Protein AF-A0A843GR41-F1 (afdb_monomer_lite)

Foldseek 3Di:
DLVVVVCVVVVVDDDDDDDPDPVVDDLSVNVVDQKDWDWDDDPLFKIKIWIWGFDADPPDSDRPDTHTDDIDMDGDDPVNSVVDPPVVVVVVVVVVPDDPPVVVVVVVVVVVVVVD

Secondary structure (DSSP, 8-state):
-HHHHHHTTTTTPPP----S-GGGS-HHHHHT---EEEEEEETTTEEEEEEEEEEE-TTT--EEEEEEEEEEEEEPPHHHHHTS-HHHHHHHHHHH-PPPHHHHHHHHHHHHHTT-

pLDDT: mean 74.58, std 11.87, range [38.88, 90.5]

Structure (mmCIF, N/CA/C/O backbone):
data_AF-A0A843GR41-F1
#
_entry.id   AF-A0A843GR41-F1
#
loop_
_atom_site.group_PDB
_atom_site.id
_atom_site.type_symbol
_atom_site.label_atom_id
_atom_site.label_alt_id
_atom_site.label_comp_id
_atom_site.label_asym_id
_atom_site.label_entity_id
_atom_site.label_seq_id
_atom_site.pdbx_PDB_ins_code
_atom_site.Cartn_x
_atom_site.Cartn_y
_atom_site.Cartn_z
_atom_site.occupancy
_atom_site.B_iso_or_equiv
_atom_site.auth_seq_id
_atom_site.auth_comp_id
_atom_site.auth_asym_id
_atom_site.auth_atom_id
_atom_site.pdbx_PDB_model_num
ATOM 1 N N . VAL A 1 1 ? 5.073 12.839 -16.487 1.00 57.56 1 VAL A N 1
ATOM 2 C CA . VAL A 1 1 ? 4.747 11.696 -15.602 1.00 57.56 1 VAL A CA 1
ATOM 3 C C . VAL A 1 1 ? 5.764 11.482 -14.478 1.00 57.56 1 VAL A C 1
ATOM 5 O O . VAL A 1 1 ? 5.436 11.832 -13.356 1.00 57.56 1 VAL A O 1
ATOM 8 N N . LEU A 1 2 ? 6.992 10.972 -14.697 1.00 61.66 2 LEU A N 1
ATOM 9 C CA . LEU A 1 2 ? 7.906 10.689 -13.563 1.00 61.66 2 LEU A CA 1
ATOM 10 C C . LEU A 1 2 ? 8.351 11.953 -12.799 1.00 61.66 2 LEU A C 1
ATOM 12 O O . LEU A 1 2 ? 8.383 11.951 -11.572 1.00 61.66 2 LEU A O 1
ATOM 16 N N . GLN A 1 3 ? 8.629 13.047 -13.519 1.00 62.56 3 GLN A N 1
ATOM 17 C CA . GLN A 1 3 ? 8.961 14.347 -12.917 1.00 62.56 3 GLN A CA 1
ATOM 18 C C . GLN A 1 3 ? 7.825 14.924 -12.062 1.00 62.56 3 GLN A C 1
ATOM 20 O O . GLN A 1 3 ? 8.109 15.579 -11.065 1.00 62.56 3 GLN A O 1
ATOM 25 N N . GLU A 1 4 ? 6.563 14.671 -12.416 1.00 62.88 4 GLU A N 1
ATOM 26 C CA . GLU A 1 4 ? 5.408 15.140 -11.637 1.00 62.88 4 GLU A CA 1
ATOM 27 C C . GLU A 1 4 ? 5.297 14.359 -10.326 1.00 62.88 4 GLU A C 1
ATOM 29 O O . GLU A 1 4 ? 5.182 14.966 -9.267 1.00 62.88 4 GLU A O 1
ATOM 34 N N . ILE A 1 5 ? 5.467 13.030 -10.371 1.00 65.50 5 ILE A N 1
ATOM 35 C CA . ILE A 1 5 ? 5.421 12.178 -9.171 1.00 65.50 5 ILE A CA 1
ATOM 36 C C . ILE A 1 5 ? 6.556 12.537 -8.194 1.00 65.50 5 ILE A C 1
ATOM 38 O O . ILE A 1 5 ? 6.346 12.597 -6.983 1.00 65.50 5 ILE A O 1
ATOM 42 N N . CYS A 1 6 ? 7.747 12.877 -8.700 1.00 66.12 6 CYS A N 1
ATOM 43 C CA . CYS A 1 6 ? 8.853 13.361 -7.866 1.00 66.12 6 CYS A CA 1
ATOM 44 C C . CYS A 1 6 ? 8.545 14.693 -7.152 1.00 66.12 6 CYS A C 1
ATOM 46 O O . CYS A 1 6 ? 9.160 14.997 -6.127 1.00 66.12 6 CYS A O 1
ATOM 48 N N . GLN A 1 7 ? 7.614 15.503 -7.671 1.00 74.00 7 GLN A N 1
ATOM 49 C CA . GLN A 1 7 ? 7.234 16.786 -7.072 1.00 74.00 7 GLN A CA 1
ATOM 50 C C . GLN A 1 7 ? 6.127 16.679 -6.016 1.00 74.00 7 GLN A C 1
ATOM 52 O O . GLN A 1 7 ? 5.887 17.649 -5.294 1.00 74.00 7 GLN A O 1
ATOM 57 N N . GLU A 1 8 ? 5.514 15.511 -5.833 1.00 75.50 8 GLU A N 1
ATOM 58 C CA . GLU A 1 8 ? 4.423 15.311 -4.868 1.00 75.50 8 GLU A CA 1
ATOM 59 C C . GLU A 1 8 ? 4.844 15.605 -3.418 1.00 75.50 8 GLU A C 1
ATOM 61 O O . GLU A 1 8 ? 4.048 16.098 -2.616 1.00 75.50 8 GLU A O 1
ATOM 66 N N . ARG A 1 9 ? 6.135 15.423 -3.092 1.00 72.06 9 ARG A N 1
ATOM 67 C CA . ARG A 1 9 ? 6.692 15.769 -1.773 1.00 72.06 9 ARG A CA 1
ATOM 68 C C . ARG A 1 9 ? 6.613 17.272 -1.481 1.00 72.06 9 ARG A C 1
ATOM 70 O O . ARG A 1 9 ? 6.412 17.648 -0.333 1.00 72.06 9 ARG A O 1
ATOM 77 N N . LYS A 1 10 ? 6.740 18.119 -2.513 1.00 81.56 10 LYS A N 1
ATOM 78 C CA . LYS A 1 10 ? 6.612 19.585 -2.404 1.00 81.56 10 LYS A CA 1
ATOM 79 C C . LYS A 1 10 ? 5.154 20.026 -2.300 1.00 81.56 10 LYS A C 1
ATOM 81 O O . LYS A 1 10 ? 4.869 21.042 -1.684 1.00 81.56 10 LYS A O 1
ATOM 86 N N . GLN A 1 11 ? 4.236 19.253 -2.876 1.00 82.06 11 GLN A N 1
ATOM 87 C CA . GLN A 1 11 ? 2.794 19.497 -2.778 1.00 82.06 11 GLN A CA 1
ATOM 88 C C . GLN A 1 11 ? 2.168 18.875 -1.517 1.00 82.06 11 GLN A C 1
ATOM 90 O O . GLN A 1 11 ? 0.964 19.006 -1.314 1.00 82.06 11 GLN A O 1
ATOM 95 N N . HIS A 1 12 ? 2.966 18.203 -0.675 1.00 79.12 12 HIS A N 1
ATOM 96 C CA . HIS A 1 12 ? 2.529 17.520 0.549 1.00 79.12 12 HIS A CA 1
ATOM 97 C C . HIS A 1 12 ? 1.399 16.499 0.332 1.00 79.12 12 HIS A C 1
ATOM 99 O O . HIS A 1 12 ? 0.572 16.270 1.216 1.00 79.12 12 HIS A O 1
ATOM 105 N N . LYS A 1 13 ? 1.369 15.849 -0.835 1.00 83.19 13 LYS A N 1
ATOM 106 C CA . LYS A 1 13 ? 0.373 14.821 -1.150 1.00 83.19 13 LYS A CA 1
ATOM 107 C C . LYS A 1 13 ? 0.917 13.433 -0.835 1.00 83.19 13 LYS A C 1
ATOM 109 O O . LYS A 1 13 ? 2.078 13.121 -1.094 1.00 83.19 13 LYS A O 1
ATOM 114 N N . MET A 1 14 ? 0.056 12.582 -0.279 1.00 83.62 14 MET A N 1
ATOM 115 C CA . MET A 1 14 ? 0.361 11.174 -0.040 1.00 83.62 14 MET A CA 1
ATOM 116 C C . MET A 1 14 ? -0.292 10.322 -1.125 1.00 83.62 14 MET A C 1
ATOM 118 O O . MET A 1 14 ? -1.515 10.285 -1.243 1.00 83.62 14 MET A O 1
ATOM 122 N N . VAL A 1 15 ? 0.529 9.604 -1.890 1.00 83.88 15 VAL A N 1
ATOM 123 C CA . VAL A 1 15 ? 0.054 8.652 -2.897 1.00 83.88 15 VAL A CA 1
ATOM 124 C C . VAL A 1 15 ? -0.010 7.260 -2.276 1.00 83.88 15 VAL A C 1
ATOM 126 O O . VAL A 1 15 ? 0.996 6.725 -1.809 1.00 83.88 15 VAL A O 1
ATOM 129 N N . CYS A 1 16 ? -1.198 6.656 -2.275 1.00 87.12 16 CYS A N 1
ATOM 130 C CA . CYS A 1 16 ? -1.405 5.289 -1.807 1.00 87.12 16 CYS A CA 1
ATOM 131 C C . CYS A 1 16 ? -1.681 4.361 -2.987 1.00 87.12 16 CYS A C 1
ATOM 133 O O . CYS A 1 16 ? -2.602 4.585 -3.769 1.00 87.12 16 CYS A O 1
ATOM 135 N N . LEU A 1 17 ? -0.908 3.281 -3.080 1.00 86.31 17 LEU A N 1
ATOM 136 C CA . LEU A 1 17 ? -1.070 2.252 -4.101 1.00 86.31 17 LEU A CA 1
ATOM 137 C C . LEU A 1 17 ? -1.395 0.923 -3.427 1.00 86.31 17 LEU A C 1
ATOM 139 O O . LEU A 1 17 ? -0.733 0.518 -2.472 1.00 86.31 17 LEU A O 1
ATOM 143 N N . THR A 1 18 ? -2.406 0.226 -3.942 1.00 87.19 18 THR A N 1
ATOM 144 C CA . THR A 1 18 ? -2.782 -1.106 -3.462 1.00 87.19 18 THR A CA 1
ATOM 145 C C . THR A 1 18 ? -2.456 -2.143 -4.532 1.00 87.19 18 THR A C 1
ATOM 147 O O . THR A 1 18 ? -2.858 -2.027 -5.685 1.00 87.19 18 THR A O 1
ATOM 150 N N . THR A 1 19 ? -1.682 -3.165 -4.167 1.00 85.62 19 THR A N 1
ATOM 151 C CA . THR A 1 19 ? -1.362 -4.291 -5.052 1.00 85.62 19 THR A CA 1
ATOM 152 C C . THR A 1 19 ? -1.272 -5.583 -4.253 1.00 85.62 19 THR A C 1
ATOM 154 O O . THR A 1 19 ? -0.853 -5.590 -3.098 1.00 85.62 19 THR A O 1
ATOM 157 N N . GLN A 1 20 ? -1.641 -6.697 -4.883 1.00 81.62 20 GLN A N 1
ATOM 158 C CA . GLN A 1 20 ? -1.506 -8.030 -4.294 1.00 81.62 20 GLN A CA 1
ATOM 159 C C . GLN A 1 20 ? -0.055 -8.532 -4.319 1.00 81.62 20 GLN A C 1
ATOM 161 O O . GLN A 1 20 ? 0.373 -9.279 -3.440 1.00 81.62 20 GLN A O 1
ATOM 166 N N . ARG A 1 21 ? 0.706 -8.159 -5.355 1.00 78.88 21 ARG A N 1
ATOM 167 C CA . ARG A 1 21 ? 2.085 -8.611 -5.575 1.00 78.88 21 ARG A CA 1
ATOM 168 C C . ARG A 1 21 ? 2.954 -7.396 -5.869 1.00 78.88 21 ARG A C 1
ATOM 170 O O . ARG A 1 21 ? 2.807 -6.768 -6.914 1.00 78.88 21 ARG A O 1
ATOM 177 N N . PHE A 1 22 ? 3.893 -7.105 -4.973 1.00 78.56 22 PHE A N 1
ATOM 178 C CA . PHE A 1 22 ? 4.809 -5.970 -5.113 1.00 78.56 22 PHE A CA 1
ATOM 179 C C . PHE A 1 22 ? 5.630 -6.030 -6.415 1.00 78.56 22 PHE A C 1
ATOM 181 O O . PHE A 1 22 ? 5.794 -5.023 -7.096 1.00 78.56 22 PHE A O 1
ATOM 188 N N . ASN A 1 23 ? 6.016 -7.237 -6.842 1.00 77.62 23 ASN A N 1
ATOM 189 C CA . ASN A 1 23 ? 6.764 -7.484 -8.081 1.00 77.62 23 ASN A CA 1
ATOM 190 C C . ASN A 1 23 ? 5.989 -7.193 -9.382 1.00 77.62 23 ASN A C 1
ATOM 192 O O . ASN A 1 23 ? 6.525 -7.434 -10.459 1.00 77.62 23 ASN A O 1
ATOM 196 N N . ARG A 1 24 ? 4.746 -6.706 -9.320 1.00 79.69 24 ARG A N 1
ATOM 197 C CA . ARG A 1 24 ? 3.993 -6.256 -10.504 1.00 79.69 24 ARG A CA 1
ATOM 198 C C . ARG A 1 24 ? 4.013 -4.740 -10.703 1.00 79.69 24 ARG A C 1
ATOM 200 O O . ARG A 1 24 ? 3.590 -4.274 -11.750 1.00 79.69 24 ARG A O 1
ATOM 207 N N . LEU A 1 25 ? 4.487 -3.972 -9.720 1.00 81.31 25 LEU A N 1
ATOM 208 C CA . LEU A 1 25 ? 4.636 -2.517 -9.855 1.00 81.31 25 LEU A CA 1
ATOM 209 C C . LEU A 1 25 ? 5.741 -2.188 -10.864 1.00 81.31 25 LEU A C 1
ATOM 211 O O . LEU A 1 25 ? 6.710 -2.941 -10.950 1.00 81.31 25 LEU A O 1
ATOM 215 N N . SER A 1 26 ? 5.645 -1.078 -11.593 1.00 81.31 26 SER A N 1
ATOM 216 C CA . SER A 1 26 ? 6.751 -0.629 -12.448 1.00 81.31 26 SER A CA 1
ATOM 217 C C . SER A 1 26 ? 7.992 -0.318 -11.602 1.00 81.31 26 SER A C 1
ATOM 219 O O . SER A 1 26 ? 7.872 0.087 -10.444 1.00 81.31 26 SER A O 1
ATOM 221 N N . ALA A 1 27 ? 9.189 -0.520 -12.160 1.00 78.56 27 ALA A N 1
ATOM 222 C CA . ALA A 1 27 ? 10.445 -0.286 -11.440 1.00 78.56 27 ALA A CA 1
ATOM 223 C C . ALA A 1 27 ? 10.535 1.151 -10.895 1.00 78.56 27 ALA A C 1
ATOM 225 O O . ALA A 1 27 ? 10.847 1.339 -9.723 1.00 78.56 27 ALA A O 1
ATOM 226 N N . ALA A 1 28 ? 10.126 2.130 -11.706 1.00 79.12 28 ALA A N 1
ATOM 227 C CA . ALA A 1 28 ? 10.159 3.542 -11.342 1.00 79.12 28 ALA A CA 1
ATOM 228 C C . ALA A 1 28 ? 9.227 3.891 -10.167 1.00 79.12 28 ALA A C 1
ATOM 230 O O . ALA A 1 28 ? 9.574 4.701 -9.314 1.00 79.12 28 ALA A O 1
ATOM 231 N N . ILE A 1 29 ? 8.061 3.239 -10.067 1.00 80.56 29 ILE A N 1
ATOM 232 C CA . ILE A 1 29 ? 7.187 3.407 -8.900 1.00 80.56 29 ILE A CA 1
ATOM 233 C C . ILE A 1 29 ? 7.809 2.733 -7.680 1.00 80.56 29 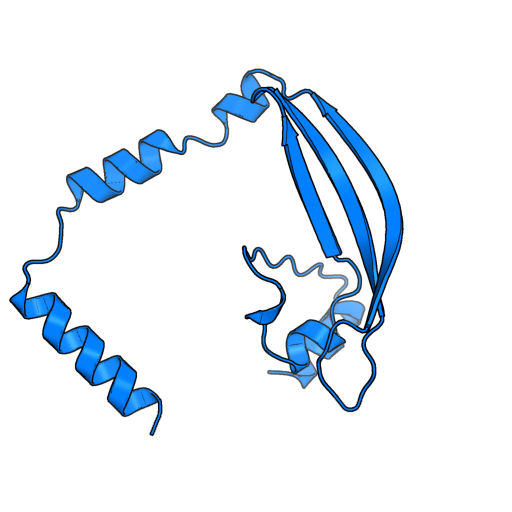ILE A C 1
ATOM 235 O O . ILE A 1 29 ? 7.755 3.298 -6.597 1.00 80.56 29 ILE A O 1
ATOM 239 N N . ARG A 1 30 ? 8.410 1.543 -7.829 1.00 79.31 30 ARG A N 1
ATOM 240 C CA . ARG A 1 30 ? 9.031 0.846 -6.691 1.00 79.31 30 ARG A CA 1
ATOM 241 C C . ARG A 1 30 ? 10.105 1.698 -6.033 1.00 79.31 30 ARG A C 1
ATOM 243 O O . ARG A 1 30 ? 10.101 1.789 -4.812 1.00 79.31 30 ARG A O 1
ATOM 250 N N . GLU A 1 31 ? 10.970 2.310 -6.833 1.00 78.38 31 GLU A N 1
ATOM 251 C CA . GLU A 1 31 ? 12.060 3.174 -6.373 1.00 78.38 31 GLU A CA 1
ATOM 252 C C . GLU A 1 31 ? 11.570 4.328 -5.485 1.00 78.38 31 GLU A C 1
ATOM 254 O O . GLU A 1 31 ? 12.192 4.650 -4.478 1.00 78.38 31 GLU A O 1
ATOM 259 N N . GLN A 1 32 ? 10.408 4.894 -5.810 1.00 79.44 32 GLN A N 1
ATOM 260 C CA . GLN A 1 32 ? 9.843 6.055 -5.122 1.00 79.44 32 GLN A CA 1
ATOM 261 C C . GLN A 1 32 ? 8.999 5.703 -3.879 1.00 79.44 32 GLN A C 1
ATOM 263 O O . GLN A 1 32 ? 8.486 6.600 -3.210 1.00 79.44 32 GLN A O 1
ATOM 268 N N . ILE A 1 33 ? 8.820 4.418 -3.540 1.00 83.00 33 ILE A N 1
ATOM 269 C CA . ILE A 1 33 ? 7.990 4.002 -2.395 1.00 83.00 33 ILE A CA 1
ATOM 270 C C . ILE A 1 33 ? 8.748 4.165 -1.073 1.00 83.00 33 ILE A C 1
ATOM 272 O O . ILE A 1 33 ? 9.693 3.434 -0.781 1.00 83.00 33 ILE A O 1
ATOM 276 N N . ASP A 1 34 ? 8.237 5.038 -0.204 1.00 83.75 34 ASP A N 1
ATOM 277 C CA . ASP A 1 34 ? 8.769 5.234 1.152 1.00 83.75 34 ASP A CA 1
ATOM 278 C C . ASP A 1 34 ? 8.349 4.115 2.134 1.00 83.75 34 ASP A C 1
ATOM 280 O O . ASP A 1 34 ? 9.141 3.688 2.981 1.00 83.75 34 ASP A O 1
ATOM 284 N N . TYR A 1 35 ? 7.114 3.605 2.024 1.00 86.00 35 TYR A N 1
ATOM 285 C CA . TYR A 1 35 ? 6.553 2.620 2.958 1.00 86.00 35 TYR A CA 1
ATOM 286 C C . TYR A 1 35 ? 5.852 1.462 2.248 1.00 86.00 35 TYR A C 1
ATOM 288 O O . TYR A 1 35 ? 4.992 1.653 1.393 1.00 86.00 35 TYR A O 1
ATOM 296 N N . TYR A 1 36 ? 6.161 0.241 2.682 1.00 87.44 36 TYR A N 1
ATOM 297 C CA . TYR A 1 36 ? 5.472 -0.977 2.276 1.00 87.44 36 TYR A CA 1
ATOM 298 C C . TYR A 1 36 ? 4.668 -1.540 3.448 1.00 87.44 36 TYR A C 1
ATOM 300 O O . TYR A 1 36 ? 5.224 -1.986 4.455 1.00 87.44 36 TYR A O 1
ATOM 308 N N . VAL A 1 37 ? 3.344 -1.525 3.315 1.00 88.38 37 VAL A N 1
ATOM 309 C CA . VAL A 1 37 ? 2.415 -1.959 4.360 1.00 88.38 37 VAL A CA 1
ATOM 310 C C . VAL A 1 37 ? 1.836 -3.320 3.990 1.00 88.38 37 VAL A C 1
ATOM 312 O O . VAL A 1 37 ? 1.220 -3.475 2.939 1.00 88.38 37 VAL A O 1
ATOM 315 N N . LYS A 1 38 ? 2.019 -4.317 4.862 1.00 87.88 38 LYS A N 1
ATOM 316 C CA . LYS A 1 38 ? 1.468 -5.666 4.689 1.00 87.88 38 LYS A CA 1
ATOM 317 C C . LYS A 1 38 ? 0.467 -5.967 5.810 1.00 87.88 38 LYS A C 1
ATOM 319 O O . LYS A 1 38 ? 0.894 -6.408 6.884 1.00 87.88 38 LYS A O 1
ATOM 324 N N . PRO A 1 39 ? -0.838 -5.722 5.592 1.00 87.31 39 PRO A N 1
ATOM 325 C CA . PRO A 1 39 ? -1.874 -6.154 6.518 1.00 87.31 39 PRO A CA 1
ATOM 326 C C . PRO A 1 39 ? -2.060 -7.672 6.424 1.00 87.31 39 PRO A C 1
ATOM 328 O O . PRO A 1 39 ? -2.004 -8.259 5.342 1.00 87.31 39 PRO A O 1
ATOM 331 N N . MET A 1 40 ? -2.269 -8.313 7.566 1.00 86.44 40 MET A N 1
ATOM 332 C CA . MET A 1 40 ? -2.612 -9.724 7.671 1.00 86.44 40 MET A CA 1
ATOM 333 C C . MET A 1 40 ? -3.793 -9.849 8.626 1.00 86.44 40 MET A C 1
ATOM 335 O O . MET A 1 40 ? -3.657 -9.580 9.818 1.00 86.44 40 MET A O 1
ATOM 339 N N . THR A 1 41 ? -4.946 -10.232 8.089 1.00 85.69 41 THR A N 1
ATOM 340 C CA . THR A 1 41 ? -6.173 -10.409 8.868 1.00 85.69 41 THR A CA 1
ATOM 341 C C . THR A 1 41 ? -6.303 -11.862 9.302 1.00 85.69 41 THR A C 1
ATOM 343 O O . THR A 1 41 ? -6.231 -12.770 8.476 1.00 85.69 41 THR A O 1
ATOM 346 N N . ILE A 1 42 ? -6.487 -12.075 10.601 1.00 82.81 42 ILE A N 1
ATOM 347 C CA . ILE A 1 42 ? -6.692 -13.377 11.238 1.00 82.81 42 ILE A CA 1
ATOM 348 C C . ILE A 1 42 ? -8.104 -13.395 11.832 1.00 82.81 42 ILE A C 1
ATOM 350 O O . ILE A 1 42 ? -8.579 -12.380 12.342 1.00 82.81 42 ILE A O 1
ATOM 354 N N . ALA A 1 43 ? -8.783 -14.543 11.742 1.00 79.75 43 ALA A N 1
ATOM 355 C CA . ALA A 1 43 ? -10.122 -14.774 12.304 1.00 79.75 43 ALA A CA 1
ATOM 356 C C . ALA A 1 43 ? -11.207 -13.774 11.838 1.00 79.75 43 ALA A C 1
ATOM 358 O O . ALA A 1 43 ? -12.253 -13.635 12.459 1.00 79.75 43 ALA A O 1
ATOM 359 N N . GLY A 1 44 ? -10.962 -13.054 10.739 1.00 74.69 44 GLY A N 1
ATOM 360 C CA . GLY A 1 44 ? -11.879 -12.062 10.178 1.00 74.69 44 GLY A CA 1
ATOM 361 C C . GLY A 1 44 ? -11.976 -10.739 10.952 1.00 74.69 44 GLY A C 1
ATOM 362 O O . GLY A 1 44 ? -12.493 -9.779 10.393 1.00 74.69 44 GLY A O 1
ATOM 363 N N . CYS A 1 45 ? -11.473 -10.641 12.181 1.00 81.69 45 CYS A N 1
ATOM 364 C CA . CYS A 1 45 ? -11.628 -9.445 13.021 1.00 81.69 45 CYS A CA 1
ATOM 365 C C . CYS A 1 45 ? -10.303 -8.785 13.423 1.00 81.69 45 CYS A C 1
ATOM 367 O O . CYS A 1 45 ? -10.263 -7.568 13.594 1.00 81.69 45 CYS A O 1
ATOM 369 N N . LEU A 1 46 ? -9.217 -9.550 13.553 1.00 84.62 46 LEU A N 1
ATOM 370 C CA . LEU A 1 46 ? -7.928 -9.035 14.004 1.00 84.62 46 LEU A CA 1
ATOM 371 C C . LEU A 1 46 ? -7.015 -8.793 12.804 1.00 84.62 46 LEU A C 1
ATOM 373 O O . LEU A 1 46 ? -6.576 -9.745 12.157 1.00 84.62 46 LEU A O 1
ATOM 377 N N . THR A 1 47 ? -6.671 -7.536 12.531 1.00 89.12 47 THR A N 1
ATOM 378 C CA . THR A 1 47 ? -5.705 -7.198 11.481 1.00 89.12 47 THR A CA 1
ATOM 379 C C . THR A 1 47 ? -4.383 -6.770 12.092 1.00 89.12 47 THR A C 1
ATOM 381 O O . THR A 1 47 ? -4.284 -5.764 12.792 1.00 89.12 47 THR A O 1
ATOM 384 N N . ILE A 1 48 ? -3.338 -7.537 11.786 1.00 89.19 48 ILE A N 1
ATOM 385 C CA . ILE A 1 48 ? -1.955 -7.232 12.142 1.00 89.19 48 ILE A CA 1
ATOM 386 C C . ILE A 1 48 ? -1.307 -6.560 10.938 1.00 89.19 48 ILE A C 1
ATOM 388 O O . ILE A 1 48 ? -1.134 -7.171 9.882 1.00 89.19 48 ILE A O 1
ATOM 392 N N . VAL A 1 49 ? -0.917 -5.302 11.094 1.00 89.69 49 VAL A N 1
ATOM 393 C CA . VAL A 1 49 ? -0.271 -4.516 10.049 1.00 89.69 49 VAL A CA 1
ATOM 394 C C . VAL A 1 49 ? 1.221 -4.437 10.313 1.00 89.69 49 VAL A C 1
ATOM 396 O O . VAL A 1 49 ? 1.674 -3.915 11.333 1.00 89.69 49 VAL A O 1
ATOM 399 N N . ARG A 1 50 ? 2.007 -4.942 9.362 1.00 89.06 50 ARG A N 1
ATOM 400 C CA . ARG A 1 50 ? 3.469 -4.845 9.383 1.00 89.06 50 ARG A CA 1
ATOM 401 C C . ARG A 1 50 ? 3.912 -3.780 8.388 1.00 89.06 50 ARG A C 1
ATOM 403 O O . ARG A 1 50 ? 3.616 -3.889 7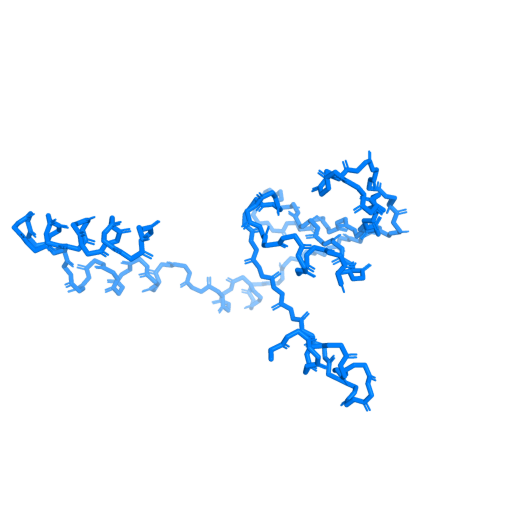.200 1.00 89.06 50 ARG A O 1
ATOM 410 N N . VAL A 1 51 ? 4.625 -2.771 8.876 1.00 89.38 51 VAL A N 1
ATOM 411 C CA . VAL A 1 51 ? 5.173 -1.679 8.068 1.00 89.38 51 VAL A CA 1
ATOM 412 C C . VAL A 1 51 ? 6.658 -1.924 7.847 1.00 89.38 51 VAL A C 1
ATOM 414 O O . VAL A 1 51 ? 7.429 -2.109 8.796 1.00 89.38 51 VAL A O 1
ATOM 417 N N . TYR A 1 52 ? 7.057 -1.914 6.584 1.00 87.38 52 TYR A N 1
ATOM 418 C CA . TYR A 1 52 ? 8.425 -2.114 6.139 1.00 87.38 52 TYR A CA 1
ATOM 419 C C . TYR A 1 52 ? 8.904 -0.897 5.355 1.00 87.38 52 TYR A C 1
ATOM 421 O O . TYR A 1 52 ? 8.128 -0.275 4.634 1.00 87.38 52 TYR A O 1
ATOM 429 N N . ARG A 1 53 ? 10.197 -0.599 5.456 1.00 84.75 53 ARG A N 1
ATOM 430 C CA . ARG A 1 53 ? 10.890 0.289 4.526 1.00 84.75 53 ARG A CA 1
ATOM 431 C C . ARG A 1 53 ? 11.579 -0.581 3.476 1.00 84.75 53 ARG A C 1
ATOM 433 O O . ARG A 1 53 ? 12.455 -1.369 3.863 1.00 84.75 53 ARG A O 1
ATOM 440 N N . PRO A 1 54 ? 11.171 -0.525 2.199 1.00 78.81 54 PRO A N 1
ATOM 441 C CA . PRO A 1 54 ? 11.875 -1.256 1.157 1.00 78.81 54 PRO A CA 1
ATOM 442 C C . PRO A 1 54 ? 13.266 -0.642 0.960 1.00 78.81 54 PRO A C 1
ATOM 444 O O . PRO A 1 54 ? 13.412 0.574 0.897 1.00 78.81 54 PRO A O 1
ATOM 447 N N . GLN A 1 55 ? 14.298 -1.484 0.903 1.00 70.94 55 GLN A N 1
ATOM 448 C CA . GLN A 1 55 ? 15.619 -1.089 0.418 1.00 70.94 55 GLN A CA 1
ATOM 449 C C . GLN A 1 55 ? 15.784 -1.671 -0.981 1.00 70.94 55 GLN A C 1
ATOM 451 O O . GLN A 1 55 ? 15.827 -2.894 -1.151 1.00 70.94 55 GLN A O 1
ATOM 456 N N . ILE A 1 56 ? 15.820 -0.790 -1.975 1.00 65.38 56 ILE A N 1
ATOM 457 C CA . ILE A 1 56 ? 15.943 -1.143 -3.388 1.00 65.38 56 ILE A CA 1
ATOM 458 C C . ILE A 1 56 ? 17.380 -0.830 -3.797 1.00 65.38 56 ILE A C 1
ATOM 460 O O . ILE A 1 56 ? 17.876 0.253 -3.501 1.00 65.38 56 ILE A O 1
ATOM 464 N N . LYS A 1 57 ? 18.070 -1.796 -4.413 1.00 56.66 57 LYS A N 1
ATOM 465 C CA . LYS A 1 57 ? 19.353 -1.538 -5.077 1.00 56.66 57 LYS A CA 1
ATOM 466 C C . LYS A 1 57 ? 19.066 -1.058 -6.497 1.00 56.66 57 LYS A C 1
ATOM 468 O O . LYS A 1 57 ? 18.293 -1.701 -7.205 1.00 56.66 57 LYS A O 1
ATOM 473 N N . GLU A 1 58 ? 19.730 0.024 -6.888 1.00 55.88 58 GLU A N 1
ATOM 474 C CA . GLU A 1 58 ? 19.546 0.768 -8.145 1.00 55.88 58 GLU A CA 1
ATOM 475 C C . GLU A 1 58 ? 19.640 -0.082 -9.423 1.00 55.88 58 GLU A C 1
ATOM 477 O O . GLU A 1 58 ? 19.065 0.280 -10.440 1.00 55.88 58 GLU A O 1
ATOM 482 N N . PHE A 1 59 ? 20.326 -1.228 -9.380 1.00 53.50 59 PHE A N 1
ATOM 483 C CA . PHE A 1 59 ? 20.722 -1.948 -10.595 1.00 53.50 59 PHE A CA 1
ATOM 484 C C . PHE A 1 59 ? 19.848 -3.144 -11.002 1.00 53.50 59 PHE A C 1
ATOM 486 O O . PHE A 1 59 ? 19.957 -3.593 -12.136 1.00 53.50 59 PHE A O 1
ATOM 493 N N . GLU A 1 60 ? 18.986 -3.677 -10.128 1.00 54.75 60 GLU A N 1
ATOM 494 C CA . GLU A 1 60 ? 18.326 -4.974 -10.403 1.00 54.75 60 GLU A CA 1
ATOM 495 C C . GLU A 1 60 ? 16.803 -4.982 -10.217 1.00 54.75 60 GLU A C 1
ATOM 497 O O . GLU A 1 60 ? 16.159 -6.006 -10.433 1.00 54.75 60 GLU A O 1
ATOM 502 N N . ALA A 1 61 ? 16.201 -3.866 -9.783 1.00 52.19 61 ALA A N 1
ATOM 503 C CA . ALA A 1 61 ? 14.762 -3.756 -9.483 1.00 52.19 61 ALA A CA 1
ATOM 504 C C . ALA A 1 61 ? 14.198 -4.879 -8.569 1.00 52.19 61 ALA A C 1
ATOM 506 O O . ALA A 1 61 ? 12.976 -5.069 -8.461 1.00 52.19 61 ALA A O 1
ATOM 507 N N . ALA A 1 62 ? 15.083 -5.613 -7.889 1.00 54.94 62 ALA A N 1
ATOM 508 C CA . ALA A 1 62 ? 14.774 -6.692 -6.974 1.00 54.94 62 ALA A CA 1
ATOM 509 C C . ALA A 1 62 ? 14.711 -6.147 -5.543 1.00 54.94 62 ALA A C 1
ATOM 511 O O . ALA A 1 62 ? 15.544 -5.348 -5.111 1.00 54.94 62 ALA A O 1
ATOM 512 N N . VAL A 1 63 ? 13.699 -6.578 -4.786 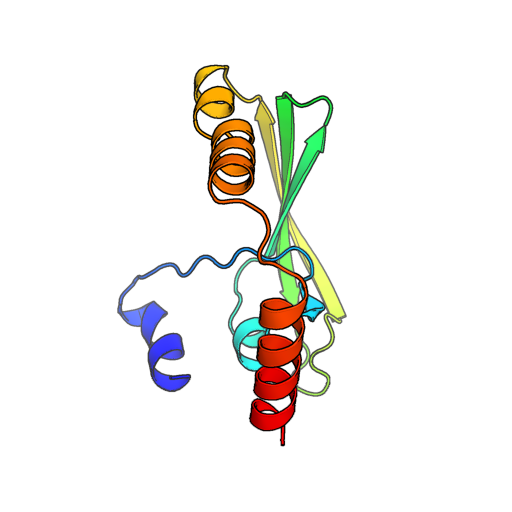1.00 59.56 63 VAL A N 1
ATOM 513 C CA . VAL A 1 63 ? 13.573 -6.229 -3.367 1.00 59.56 63 VAL A CA 1
ATOM 514 C C . VAL A 1 63 ? 14.648 -6.983 -2.600 1.00 59.56 63 VAL A C 1
ATOM 516 O O . VAL A 1 63 ? 14.497 -8.169 -2.321 1.00 59.56 63 VAL A O 1
ATOM 519 N N . VAL A 1 64 ? 15.734 -6.293 -2.260 1.00 57.81 64 VAL A N 1
ATOM 520 C CA . VAL A 1 64 ? 16.893 -6.916 -1.614 1.00 57.81 64 VAL A CA 1
ATOM 521 C C . VAL A 1 64 ? 16.563 -7.271 -0.169 1.00 57.81 64 VAL A C 1
ATOM 523 O O . VAL A 1 64 ? 16.754 -8.411 0.251 1.00 57.81 64 VAL A O 1
ATOM 526 N N . LYS A 1 65 ? 16.042 -6.309 0.604 1.00 63.16 65 LYS A N 1
ATOM 527 C CA . LYS A 1 65 ? 15.653 -6.504 2.008 1.00 63.16 65 LYS A CA 1
ATOM 528 C C . LYS A 1 65 ? 14.487 -5.588 2.380 1.00 63.16 65 LYS A C 1
ATOM 530 O O . LYS A 1 65 ? 14.450 -4.412 2.026 1.00 63.16 65 LYS A O 1
ATOM 535 N N . LEU A 1 66 ? 13.540 -6.132 3.141 1.00 74.00 66 LEU A N 1
ATOM 536 C CA . LEU A 1 66 ? 12.448 -5.380 3.759 1.00 74.00 66 LEU A CA 1
ATOM 537 C C . LEU A 1 66 ? 12.815 -5.119 5.221 1.00 74.00 66 LEU A C 1
ATOM 539 O O . LEU A 1 66 ? 12.701 -6.017 6.060 1.00 74.00 66 LEU A O 1
ATOM 543 N N . ARG A 1 67 ? 13.249 -3.898 5.551 1.00 79.44 67 ARG A N 1
ATOM 544 C CA . ARG A 1 67 ? 13.516 -3.534 6.949 1.00 79.44 67 ARG A CA 1
ATOM 545 C C . ARG A 1 67 ? 12.190 -3.266 7.648 1.00 79.44 67 ARG A C 1
ATOM 547 O O . ARG A 1 67 ? 11.456 -2.364 7.256 1.00 79.44 67 ARG A O 1
ATOM 554 N N . ARG A 1 68 ? 11.869 -4.034 8.690 1.00 81.94 68 ARG A N 1
ATOM 555 C CA . ARG A 1 68 ? 10.664 -3.800 9.498 1.00 81.94 68 ARG A CA 1
ATOM 556 C C . ARG A 1 68 ? 10.840 -2.514 10.312 1.00 81.94 68 ARG A C 1
ATOM 558 O O . ARG A 1 68 ? 11.840 -2.379 11.008 1.00 81.94 68 ARG A O 1
ATOM 565 N N . ILE A 1 69 ? 9.877 -1.598 10.218 1.00 86.44 69 ILE A N 1
ATOM 566 C CA . ILE A 1 69 ? 9.853 -0.358 11.008 1.00 86.44 69 ILE A CA 1
ATOM 567 C C . ILE A 1 69 ? 8.963 -0.550 12.232 1.00 86.44 69 ILE A C 1
ATOM 569 O O . ILE A 1 69 ? 9.401 -0.386 13.363 1.00 86.44 69 ILE A O 1
ATOM 573 N N . LYS A 1 70 ? 7.698 -0.906 11.995 1.00 87.69 70 LYS A N 1
ATOM 574 C CA . LYS A 1 70 ? 6.672 -0.978 13.033 1.00 87.69 70 LYS A CA 1
ATOM 575 C C . LYS A 1 70 ? 5.712 -2.113 12.730 1.00 87.69 70 LYS A C 1
ATOM 577 O O . LYS A 1 70 ? 5.473 -2.462 11.576 1.00 87.69 70 LYS A O 1
ATOM 582 N N . THR A 1 71 ? 5.171 -2.703 13.782 1.00 89.19 71 THR A N 1
ATOM 583 C CA . THR A 1 71 ? 3.999 -3.571 13.695 1.00 89.19 71 THR A CA 1
ATOM 584 C C . THR A 1 71 ? 2.956 -2.997 14.632 1.00 89.19 71 THR A C 1
ATOM 586 O O . THR A 1 71 ? 3.287 -2.613 15.750 1.00 89.19 71 THR A O 1
ATOM 589 N N . TYR A 1 72 ? 1.724 -2.893 14.163 1.00 90.50 72 TYR A N 1
ATOM 590 C CA . TYR A 1 72 ? 0.580 -2.573 15.002 1.00 90.50 72 TYR A CA 1
ATOM 591 C C . TYR A 1 72 ? -0.546 -3.535 14.660 1.00 90.50 72 TYR A C 1
ATOM 593 O O . TYR A 1 72 ? -0.547 -4.160 13.599 1.00 90.50 72 TYR A O 1
ATOM 601 N N . PHE A 1 73 ? -1.484 -3.687 15.575 1.00 89.56 73 PHE A N 1
ATOM 602 C CA . PHE A 1 73 ? -2.668 -4.491 15.354 1.00 89.56 73 PHE A CA 1
ATOM 603 C C . PHE A 1 73 ? -3.882 -3.670 15.743 1.00 89.56 73 PHE A C 1
ATOM 605 O O . PHE A 1 73 ? -3.799 -2.784 16.593 1.00 89.5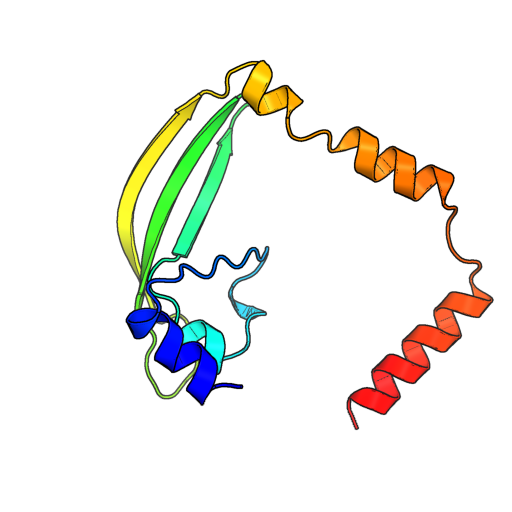6 73 PHE A O 1
ATOM 612 N N . PHE A 1 74 ? -4.994 -3.952 15.089 1.00 87.50 74 PHE A N 1
ATOM 613 C CA . PHE A 1 74 ? -6.278 -3.398 15.464 1.00 87.50 74 PHE A CA 1
ATOM 614 C C . PHE A 1 74 ? -7.347 -4.466 15.284 1.00 87.50 74 PHE A C 1
ATOM 616 O O . PHE A 1 74 ? -7.259 -5.326 14.400 1.00 87.50 74 PHE A O 1
ATOM 623 N N . VAL A 1 75 ? -8.338 -4.416 16.164 1.00 86.50 75 VAL A N 1
ATOM 624 C CA . VAL A 1 75 ? -9.548 -5.223 16.056 1.00 86.50 75 VAL A CA 1
ATOM 625 C C . VAL A 1 75 ? -10.580 -4.380 15.324 1.00 86.50 75 VAL A C 1
ATOM 627 O O . VAL A 1 75 ? -10.716 -3.187 15.588 1.00 86.50 75 VAL A O 1
ATOM 630 N N . HIS A 1 76 ? -11.256 -4.981 14.354 1.00 83.81 76 HIS A N 1
ATOM 631 C CA . HIS A 1 76 ? -12.292 -4.303 13.593 1.00 83.81 76 HIS A CA 1
ATOM 632 C C . HIS A 1 76 ? -13.542 -4.163 14.465 1.00 83.81 76 HIS A C 1
ATOM 634 O O . HIS A 1 76 ? -14.015 -5.163 15.001 1.00 83.81 76 HIS A O 1
ATOM 640 N N . SER A 1 77 ? -14.082 -2.948 14.579 1.00 83.38 77 SER A N 1
ATOM 641 C CA . SER A 1 77 ? -15.464 -2.756 15.025 1.00 83.38 77 SER A CA 1
ATOM 642 C C . SER A 1 77 ? -16.433 -3.246 13.945 1.00 83.38 77 SER A C 1
ATOM 644 O O . SER A 1 77 ? -16.067 -3.320 12.764 1.00 83.38 77 SER A O 1
ATOM 646 N N . ASP A 1 78 ? -17.669 -3.559 14.332 1.00 82.00 78 ASP A N 1
ATOM 647 C CA . ASP A 1 78 ? -18.710 -3.982 13.387 1.00 82.00 78 ASP A CA 1
ATOM 648 C C . ASP A 1 78 ? -18.942 -2.926 12.297 1.00 82.00 78 ASP A C 1
ATOM 650 O O . ASP A 1 78 ? -19.034 -3.273 11.118 1.00 82.00 78 ASP A O 1
ATOM 654 N N . ASP A 1 79 ? -18.877 -1.640 12.652 1.00 81.38 79 ASP A N 1
ATOM 655 C CA . ASP A 1 79 ? -18.954 -0.525 11.700 1.00 81.38 79 ASP A CA 1
ATOM 656 C C . ASP A 1 79 ? -17.824 -0.570 10.661 1.00 81.38 79 ASP A C 1
ATOM 658 O O . ASP A 1 79 ? -18.051 -0.444 9.453 1.00 81.38 79 ASP A O 1
ATOM 662 N N . LEU A 1 80 ? -16.584 -0.808 11.108 1.00 76.12 80 LEU A N 1
ATOM 663 C CA . LEU A 1 80 ? -15.430 -0.895 10.215 1.00 76.12 80 LEU A CA 1
ATOM 664 C C . LEU A 1 80 ? -15.550 -2.105 9.286 1.00 76.12 80 LEU A C 1
ATOM 666 O O . LEU A 1 80 ? -15.180 -2.025 8.113 1.00 76.12 80 LEU A O 1
ATOM 670 N N . ARG A 1 81 ? -16.093 -3.222 9.781 1.00 72.88 81 ARG A N 1
ATOM 671 C CA . ARG A 1 81 ? -16.314 -4.420 8.968 1.00 72.88 81 ARG A CA 1
ATOM 672 C C . ARG A 1 81 ? -17.447 -4.232 7.958 1.00 72.88 81 ARG A C 1
ATOM 674 O O . ARG A 1 81 ? -17.306 -4.697 6.827 1.00 72.88 81 ARG A O 1
ATOM 681 N N . GLY A 1 82 ? -18.518 -3.545 8.346 1.00 73.50 82 GLY A N 1
ATOM 682 C CA . GLY A 1 82 ? -19.665 -3.231 7.492 1.00 73.50 82 GLY A CA 1
ATOM 683 C C . GLY A 1 82 ? -19.361 -2.197 6.406 1.00 73.50 82 GLY A C 1
ATOM 684 O O . GLY A 1 82 ? -19.968 -2.237 5.340 1.00 73.50 82 GLY A O 1
ATOM 685 N N . SER A 1 83 ? -18.373 -1.322 6.625 1.00 77.31 83 SER A N 1
ATOM 686 C CA . SER A 1 83 ? -17.992 -0.282 5.655 1.00 77.31 83 SER A CA 1
ATOM 687 C C . SER A 1 83 ? -17.495 -0.825 4.306 1.00 77.31 83 SER A C 1
ATOM 689 O O . SER A 1 83 ? -17.596 -0.145 3.284 1.00 77.31 83 SER A O 1
ATOM 691 N N . TYR A 1 84 ? -16.968 -2.054 4.280 1.00 66.88 84 TYR A N 1
ATOM 692 C CA . TYR A 1 84 ? -16.409 -2.675 3.082 1.00 66.88 84 TYR A CA 1
ATOM 693 C C . TYR A 1 84 ? -17.286 -3.841 2.618 1.00 66.88 84 TYR A C 1
ATOM 695 O O . TYR A 1 84 ? -16.956 -5.017 2.805 1.00 66.88 84 TYR A O 1
ATOM 703 N N . ASP A 1 85 ? -18.416 -3.518 1.983 1.00 67.62 85 ASP A N 1
ATOM 704 C CA . ASP A 1 85 ? -19.316 -4.534 1.443 1.00 67.62 85 ASP A CA 1
ATOM 705 C C . ASP A 1 85 ? -18.737 -5.182 0.171 1.00 67.62 85 ASP A C 1
ATOM 707 O O . ASP A 1 85 ? -18.980 -4.805 -0.981 1.00 67.62 85 ASP A O 1
ATOM 711 N N . THR A 1 86 ? -17.928 -6.212 0.397 1.00 65.50 86 THR A N 1
ATOM 712 C CA . THR A 1 86 ? -17.423 -7.096 -0.656 1.00 65.50 86 THR A CA 1
ATOM 713 C C . THR A 1 86 ? -18.551 -7.851 -1.360 1.00 65.50 86 THR A C 1
ATOM 715 O O . THR A 1 86 ? -18.409 -8.156 -2.547 1.00 65.50 86 THR A O 1
ATOM 718 N N . ARG A 1 87 ? -19.689 -8.104 -0.692 1.00 62.53 87 ARG A N 1
ATOM 719 C CA . ARG A 1 87 ? -20.844 -8.773 -1.306 1.00 62.53 87 ARG A CA 1
ATOM 720 C C . ARG A 1 87 ? -21.536 -7.847 -2.293 1.00 62.53 87 ARG A C 1
ATOM 722 O O . ARG A 1 87 ? -21.842 -8.315 -3.382 1.00 62.53 87 ARG A O 1
ATOM 729 N N . ALA A 1 88 ? -21.676 -6.553 -2.001 1.00 70.25 88 ALA A N 1
ATOM 730 C CA . ALA A 1 88 ? -22.203 -5.582 -2.964 1.00 70.25 88 ALA A CA 1
ATOM 731 C C . ALA A 1 88 ? -21.389 -5.561 -4.265 1.00 70.25 88 ALA A C 1
ATOM 733 O O . ALA A 1 88 ? -21.955 -5.481 -5.354 1.00 70.25 88 ALA A O 1
ATOM 734 N N . LYS A 1 89 ? -20.055 -5.681 -4.189 1.00 71.75 89 LYS A N 1
ATOM 735 C CA . LYS A 1 89 ? -19.217 -5.763 -5.396 1.00 71.75 89 LYS A CA 1
ATOM 736 C C . LYS A 1 89 ? -19.489 -7.034 -6.200 1.00 71.75 89 LYS A C 1
ATOM 738 O O . LYS A 1 89 ? -19.628 -6.949 -7.418 1.00 71.75 89 LYS A O 1
ATOM 743 N N . VAL A 1 90 ? -19.584 -8.186 -5.537 1.00 75.56 90 VAL A N 1
ATOM 744 C CA . VAL A 1 90 ? -19.927 -9.458 -6.193 1.00 75.56 90 VAL A CA 1
ATOM 745 C C . VAL A 1 90 ? -21.327 -9.388 -6.796 1.00 75.56 90 VAL A C 1
ATOM 747 O O . VAL A 1 90 ? -21.489 -9.707 -7.962 1.00 75.56 90 VAL A O 1
ATOM 750 N N . GLN A 1 91 ? -22.315 -8.880 -6.060 1.00 80.75 91 GLN A N 1
ATOM 751 C CA . GLN A 1 91 ? -23.687 -8.713 -6.539 1.00 80.75 91 GLN A CA 1
ATOM 752 C C . GLN A 1 91 ? -23.762 -7.792 -7.759 1.00 80.75 91 GLN A C 1
ATOM 754 O O . GLN A 1 91 ? -24.406 -8.152 -8.737 1.00 80.75 91 GLN A O 1
ATOM 759 N N . ARG A 1 92 ? -23.056 -6.651 -7.759 1.00 78.88 92 ARG A N 1
ATOM 760 C CA . ARG A 1 92 ? -22.964 -5.764 -8.935 1.00 78.88 92 ARG A CA 1
ATOM 761 C C . ARG A 1 92 ? -22.362 -6.474 -10.146 1.00 78.88 92 ARG A C 1
ATOM 763 O O . ARG A 1 92 ? -22.834 -6.272 -11.259 1.00 78.88 92 ARG A O 1
ATOM 770 N N . LEU A 1 93 ? -21.322 -7.284 -9.942 1.00 76.88 93 LEU A N 1
ATOM 771 C CA . LEU A 1 93 ? -20.690 -8.053 -11.017 1.00 76.88 93 LEU A CA 1
ATOM 772 C C . LEU A 1 93 ? -21.611 -9.158 -11.542 1.00 76.88 93 LEU A C 1
ATOM 774 O O . LEU A 1 93 ? -21.721 -9.319 -12.752 1.00 76.88 93 LEU A O 1
ATOM 778 N N . THR A 1 94 ? -22.316 -9.860 -10.654 1.00 77.88 94 THR A N 1
ATOM 779 C CA . THR A 1 94 ? -23.321 -10.862 -11.023 1.00 77.88 94 THR A CA 1
ATOM 780 C C . THR A 1 94 ? -24.470 -10.228 -11.806 1.00 77.88 94 THR A C 1
ATOM 782 O O . THR A 1 94 ? -24.867 -10.764 -12.835 1.00 77.88 94 THR A O 1
ATOM 785 N N . LEU A 1 95 ? -24.965 -9.065 -11.368 1.00 80.06 95 LEU A N 1
ATOM 786 C CA . LEU A 1 95 ? -26.062 -8.343 -12.019 1.00 80.06 95 LEU A CA 1
ATOM 787 C C . LEU A 1 95 ? -25.672 -7.819 -13.408 1.00 80.06 95 LEU A C 1
ATOM 789 O O . LEU A 1 95 ? -26.488 -7.824 -14.322 1.00 80.06 95 LEU A O 1
ATOM 793 N N . LYS A 1 96 ? -24.416 -7.384 -13.576 1.00 79.94 96 LYS A N 1
ATOM 794 C CA . LYS A 1 96 ? -23.885 -6.914 -14.864 1.00 79.94 96 LYS A CA 1
ATOM 795 C C . LYS A 1 96 ? -23.794 -8.034 -15.911 1.00 79.94 96 LYS A C 1
ATOM 797 O O . LYS A 1 96 ? -23.681 -7.733 -17.096 1.00 79.94 96 LYS A O 1
ATOM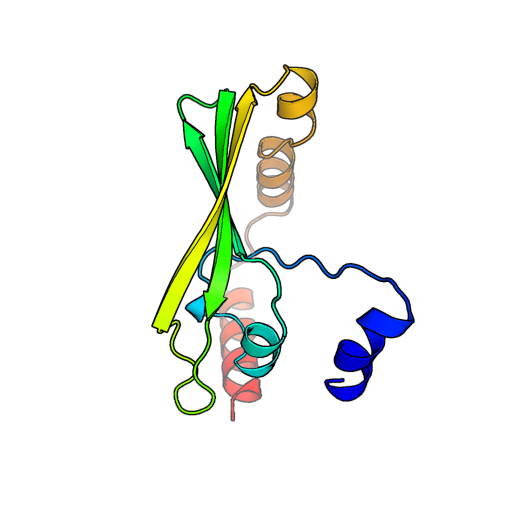 802 N N . GLY A 1 97 ? -23.872 -9.296 -15.486 1.00 70.75 97 GLY A N 1
ATOM 803 C CA . GLY A 1 97 ? -23.734 -10.453 -16.358 1.00 70.75 97 GLY A CA 1
ATOM 804 C C . GLY A 1 97 ? -22.295 -10.647 -16.836 1.00 70.75 97 GLY A C 1
ATOM 805 O O . GLY A 1 97 ? -21.480 -9.722 -16.902 1.00 70.75 97 GLY A O 1
ATOM 806 N N . TRP A 1 98 ? -21.956 -11.890 -17.157 1.00 72.50 98 TRP A N 1
ATOM 807 C CA . TRP A 1 98 ? -20.673 -12.207 -17.773 1.00 72.50 98 TRP A CA 1
ATOM 808 C C . TRP A 1 98 ? -20.736 -11.835 -19.251 1.00 72.50 98 TRP A C 1
ATOM 810 O O . TRP A 1 98 ? -21.714 -12.160 -19.924 1.00 72.50 98 TRP A O 1
ATOM 820 N N . LYS A 1 99 ? -19.694 -11.176 -19.769 1.00 75.44 99 LYS A N 1
ATOM 821 C CA . LYS A 1 99 ? -19.616 -10.905 -21.208 1.00 75.44 99 LYS A CA 1
ATOM 822 C C . LYS A 1 99 ? -19.641 -12.229 -21.978 1.00 75.44 99 LYS A C 1
ATOM 824 O O . LYS A 1 99 ? -18.920 -13.150 -21.575 1.00 75.44 99 LYS A O 1
ATOM 829 N N . PRO A 1 100 ? -20.419 -12.344 -23.062 1.00 75.94 100 PRO A N 1
ATOM 830 C CA . PRO A 1 100 ? -20.430 -13.543 -23.884 1.00 75.94 100 PRO A CA 1
ATOM 831 C C . PRO A 1 100 ? -19.042 -13.796 -24.500 1.00 75.94 100 PRO A C 1
ATOM 833 O O . PRO A 1 100 ? -18.237 -12.883 -24.692 1.00 75.94 100 PRO A O 1
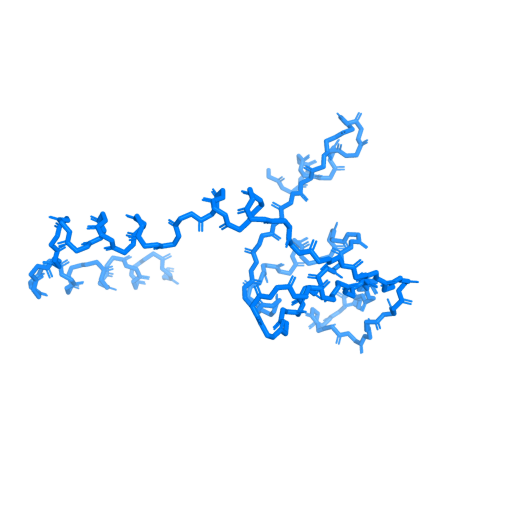ATOM 836 N N . ARG A 1 101 ? -18.731 -15.072 -24.758 1.00 70.31 101 ARG A N 1
ATOM 837 C CA . ARG A 1 101 ? -17.387 -15.553 -25.141 1.00 70.31 101 ARG A CA 1
ATOM 838 C C . ARG A 1 101 ? -16.812 -14.850 -26.380 1.00 70.31 101 ARG A C 1
ATOM 840 O O . ARG A 1 101 ? -15.606 -14.658 -26.460 1.00 70.31 101 ARG A O 1
ATOM 847 N N . ASN A 1 102 ? -17.663 -14.447 -27.318 1.00 74.50 102 ASN A N 1
ATOM 848 C CA . ASN A 1 102 ? -17.290 -13.716 -28.531 1.00 74.50 102 ASN A CA 1
ATOM 849 C C . ASN A 1 102 ? -16.674 -12.332 -28.240 1.00 74.50 102 ASN A C 1
ATOM 851 O O . ASN A 1 102 ? -15.674 -11.974 -28.853 1.00 74.50 102 ASN A O 1
ATOM 855 N N . GLU A 1 103 ? -17.206 -11.581 -27.274 1.00 68.75 103 GLU A N 1
ATOM 856 C CA . GLU A 1 103 ? -16.663 -10.270 -26.883 1.00 68.75 103 GLU A CA 1
ATOM 857 C C . GLU A 1 103 ? -15.375 -10.376 -26.055 1.00 68.75 103 GLU A C 1
ATOM 859 O O . GLU A 1 103 ? -14.590 -9.429 -25.989 1.00 68.75 103 GLU A O 1
ATOM 864 N N . GLN A 1 104 ? -15.138 -11.517 -25.404 1.00 66.25 104 GLN A N 1
ATOM 865 C CA . GLN A 1 104 ? -13.910 -11.746 -24.634 1.00 66.25 104 GLN A CA 1
ATOM 866 C C . GLN A 1 104 ? -12.696 -11.906 -25.558 1.00 66.25 104 GLN A C 1
ATOM 868 O O . GLN A 1 104 ? -11.661 -11.298 -25.305 1.00 66.25 104 GLN A O 1
ATOM 873 N N . ILE A 1 105 ? -12.857 -12.637 -26.668 1.00 65.56 105 ILE A N 1
ATOM 874 C CA . ILE A 1 105 ? -11.783 -12.918 -27.635 1.00 65.56 105 ILE A CA 1
ATOM 875 C C . ILE A 1 105 ? -11.240 -11.626 -28.267 1.00 65.56 105 ILE A C 1
ATOM 877 O O . ILE A 1 105 ? -10.035 -11.492 -28.448 1.00 65.56 105 ILE A O 1
ATOM 881 N N . LEU A 1 106 ? -12.106 -10.649 -28.553 1.00 61.66 106 LEU A N 1
ATOM 882 C CA . LEU A 1 106 ? -11.697 -9.368 -29.144 1.00 61.66 106 LEU A CA 1
ATOM 883 C C . LEU A 1 106 ? -10.810 -8.537 -28.198 1.00 61.66 106 LEU A C 1
ATOM 885 O O . LEU A 1 106 ? -9.827 -7.949 -28.638 1.00 61.66 106 LEU A O 1
ATOM 889 N N . ASN A 1 107 ? -11.093 -8.553 -26.890 1.00 60.00 107 ASN A N 1
ATOM 890 C CA . ASN A 1 107 ? -10.305 -7.801 -25.903 1.00 60.00 107 ASN A CA 1
ATOM 891 C C . ASN A 1 107 ? -8.899 -8.392 -25.681 1.00 60.00 107 ASN A C 1
ATOM 893 O O . ASN A 1 107 ? -7.956 -7.650 -25.389 1.00 60.00 107 ASN A O 1
ATOM 897 N N . ASP A 1 108 ? -8.743 -9.711 -25.831 1.00 58.06 108 ASP A N 1
ATOM 898 C CA . ASP A 1 108 ? -7.434 -10.371 -25.743 1.00 58.06 108 ASP A CA 1
ATOM 899 C C . ASP A 1 108 ? -6.545 -10.032 -26.954 1.00 58.06 108 ASP A C 1
ATOM 901 O O . ASP A 1 108 ? -5.333 -9.892 -26.811 1.00 58.06 108 ASP A O 1
ATOM 905 N N . ILE A 1 109 ? -7.129 -9.818 -28.138 1.00 58.47 109 ILE A N 1
ATOM 906 C CA . ILE A 1 109 ? -6.383 -9.432 -29.349 1.00 58.47 109 ILE A CA 1
ATOM 907 C C . ILE A 1 109 ? -5.886 -7.980 -29.247 1.00 58.47 109 ILE A C 1
ATOM 909 O O . ILE A 1 109 ? -4.736 -7.691 -29.587 1.00 58.47 109 ILE A O 1
ATOM 913 N N . ASP A 1 110 ? -6.709 -7.074 -28.715 1.00 55.81 110 ASP A N 1
ATOM 914 C CA . ASP A 1 110 ? -6.333 -5.666 -28.530 1.00 55.81 110 ASP A CA 1
ATOM 915 C C . ASP A 1 110 ? -5.245 -5.480 -27.457 1.00 55.81 110 ASP A C 1
ATOM 917 O O . ASP A 1 110 ? -4.372 -4.621 -27.591 1.00 55.81 110 ASP A O 1
ATOM 921 N N . THR A 1 111 ? -5.230 -6.323 -26.418 1.00 54.19 111 THR A N 1
ATOM 922 C CA . THR A 1 111 ? -4.162 -6.311 -25.397 1.00 54.19 111 THR A CA 1
ATOM 923 C C . THR A 1 111 ? -2.850 -6.943 -25.863 1.00 54.19 111 THR A C 1
ATOM 925 O O . THR A 1 111 ? -1.809 -6.689 -25.248 1.00 54.19 111 THR A O 1
ATOM 928 N N . VAL A 1 112 ? -2.874 -7.750 -26.928 1.00 54.00 112 VAL A N 1
ATOM 929 C CA . VAL A 1 112 ? -1.666 -8.247 -27.603 1.00 54.00 112 VAL A CA 1
ATOM 930 C C . VAL A 1 112 ? -1.100 -7.172 -28.533 1.00 54.00 112 VAL A C 1
ATOM 932 O O . VAL A 1 112 ? 0.087 -6.880 -28.443 1.00 54.00 112 VAL A O 1
ATOM 935 N N . LYS A 1 113 ? -1.942 -6.490 -29.323 1.00 46.53 113 LYS A N 1
ATOM 936 C CA . LYS A 1 113 ? -1.506 -5.395 -30.213 1.00 46.53 113 LYS A CA 1
ATOM 937 C C . LYS A 1 113 ? -0.970 -4.160 -29.490 1.00 46.53 113 LYS A C 1
ATOM 939 O O . LYS A 1 113 ? -0.162 -3.441 -30.053 1.00 46.53 113 LYS A O 1
ATOM 944 N N . SER A 1 114 ? -1.402 -3.888 -28.258 1.00 46.59 114 SER A N 1
ATOM 945 C CA . SER A 1 114 ? -0.889 -2.750 -27.478 1.00 46.59 114 SER A CA 1
ATOM 946 C C . SER A 1 114 ? 0.462 -3.018 -26.798 1.00 46.59 114 SER A C 1
ATOM 948 O O . SER A 1 114 ? 0.930 -2.176 -26.029 1.00 46.59 114 SER A O 1
ATOM 950 N N . LYS A 1 115 ? 1.013 -4.229 -26.943 1.00 45.81 115 LYS A N 1
ATOM 951 C CA . LYS A 1 115 ? 2.290 -4.656 -26.347 1.00 45.81 115 LYS A CA 1
ATOM 952 C C . LYS A 1 115 ? 3.395 -4.882 -27.384 1.00 45.81 115 LYS A C 1
ATOM 954 O O . LYS A 1 115 ? 4.521 -5.150 -26.967 1.00 45.81 115 LYS A O 1
ATOM 959 N N . GLU A 1 116 ? 3.066 -4.793 -28.670 1.00 38.88 116 GLU A N 1
ATOM 960 C CA . GLU A 1 116 ? 4.012 -4.676 -29.790 1.00 38.88 116 GLU A CA 1
ATOM 961 C C . GLU A 1 116 ? 4.289 -3.195 -30.077 1.00 38.88 116 GLU A C 1
ATOM 963 O O . GLU A 1 116 ? 5.461 -2.875 -30.369 1.00 38.88 116 GLU A O 1
#

Radius of gyration: 19.43 Å; chains: 1; bounding box: 47×35×46 Å

Sequence (116 aa):
VLQEICQERKQHKMVCLTTQRFNRLSAAIREQIDYYVKPMTIAGCLTIVRVYRPQIKEFEAAVVKLRRIKTYFFVHSDDLRGSYDTRAKVQRLTLKGWKPRNEQILNDIDTVKSKE